Protein AF-A0A4R7B9Y0-F1 (afdb_monomer)

Secondary structure (DSSP, 8-state):
-------PPPHHHHHHHHHHHHHHHHHHHHHHHHHHHHHHHHTTTS-HHHHHHHHHHHHHHTTSGGG---SHHHHHHHHHHHHHHHHHHHHH-TT---TT-TTHHHHHHHHHHHHHHHHHHHHHHTT-

Organism: NCBI:txid1144873

Sequence (12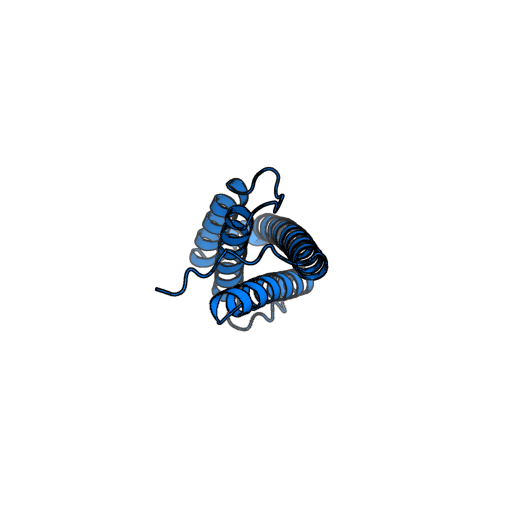8 aa):
MTNKKPTTPTKAARQDESKRWQRTENACRTLMDTLFQWQREQGEILAERTQQYLSMTAIHYRKIRHGKVISAGDFNQCVEVCQCALRALQAQDPSLAFTDDKLGEALRQAWQLADGVLADYRKLKSGG

Foldseek 3Di:
DDDPDPDDDDPVRVVVVVVLQVLLLVLLVLLLVLLVVVCVVCVVVQDPQLVVLNVQLVVLCVVQDVSGRPDPVNLVSSLSNLVSSLSSCCSRPVVLQCVVPPCSVSSNVSNVSSVVSVVVVVVVVVDD

Solvent-accessible surface area (backbone atoms only — not comparable to full-atom values): 7045 Å² total; per-residue (Å²): 135,86,81,78,71,82,79,76,78,50,76,65,56,54,50,55,48,52,53,48,30,55,50,44,28,54,34,52,51,52,32,50,55,50,51,52,51,47,45,69,76,39,50,90,77,53,42,70,68,17,53,53,23,49,52,50,18,54,58,36,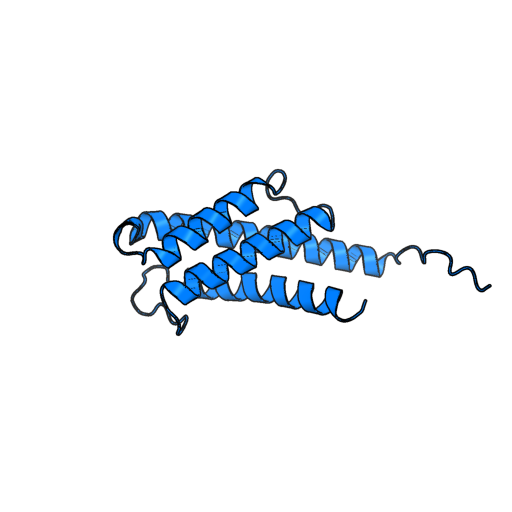48,71,71,28,66,92,57,50,44,88,46,72,69,35,46,52,38,49,45,53,21,30,54,28,44,49,51,15,50,41,58,66,33,78,83,62,63,46,84,89,44,95,53,19,66,57,52,45,51,34,46,53,40,30,51,52,47,48,51,54,51,49,50,56,73,77,62,116

Mean predicted aligned error: 6.02 Å

pLDDT: mean 87.69, std 12.57, range [39.47, 96.81]

Nearest PDB structures (foldseek):
  9ix4-assembly1_B  TM=6.544E-01  e=2.938E+00  Lacticaseibacillus
  9ix4-assembly1_A  TM=5.326E-01  e=3.779E+00  Lacticaseibacillus
  4hwd-assembly3_B  TM=3.725E-01  e=7.644E+00  Arabidopsis thaliana

Radius of gyration: 16.81 Å; Cα contacts (8 Å, |Δi|>4): 122; chains: 1; bounding box: 57×24×42 Å

Structure (mmCIF, N/CA/C/O backbone):
data_AF-A0A4R7B9Y0-F1
#
_entry.id   AF-A0A4R7B9Y0-F1
#
loop_
_atom_site.group_PDB
_atom_site.id
_atom_site.type_symbol
_atom_site.label_atom_id
_atom_site.label_alt_id
_atom_site.label_comp_id
_atom_site.label_asym_id
_atom_site.label_entity_id
_atom_site.label_seq_id
_atom_site.pdbx_PDB_ins_code
_atom_site.Cartn_x
_atom_site.Cartn_y
_atom_site.Cartn_z
_atom_site.occupancy
_atom_site.B_iso_or_equiv
_atom_site.auth_seq_id
_atom_site.auth_comp_id
_atom_site.auth_asym_id
_atom_site.auth_atom_id
_atom_site.pdbx_PDB_model_num
ATOM 1 N N . MET A 1 1 ? 41.703 3.929 -17.927 1.00 39.47 1 MET A N 1
ATOM 2 C CA . MET A 1 1 ? 40.425 4.621 -17.640 1.00 39.47 1 MET A CA 1
ATOM 3 C C . MET A 1 1 ? 39.326 3.979 -18.482 1.00 39.47 1 MET A C 1
ATOM 5 O O . MET A 1 1 ? 39.167 4.332 -19.642 1.00 39.47 1 MET A O 1
ATOM 9 N N . THR A 1 2 ? 38.629 2.960 -17.975 1.00 39.50 2 THR A N 1
ATOM 10 C CA . THR A 1 2 ? 37.548 2.299 -18.728 1.00 39.50 2 THR A CA 1
ATOM 11 C C . THR A 1 2 ? 36.263 3.108 -18.603 1.00 39.50 2 THR A C 1
ATOM 13 O O . THR A 1 2 ? 35.585 3.067 -17.578 1.00 39.50 2 THR A O 1
ATOM 16 N N . ASN A 1 3 ? 35.956 3.861 -19.656 1.00 44.66 3 ASN A N 1
ATOM 17 C CA . ASN A 1 3 ? 34.729 4.628 -19.811 1.00 44.66 3 ASN A CA 1
ATOM 18 C C . ASN A 1 3 ? 33.549 3.648 -19.990 1.00 44.66 3 ASN A C 1
ATOM 20 O O . ASN A 1 3 ? 33.328 3.135 -21.089 1.00 44.66 3 ASN A O 1
ATOM 24 N N . LYS A 1 4 ? 32.822 3.318 -18.912 1.00 45.25 4 LYS A N 1
ATOM 25 C CA . LYS A 1 4 ? 31.572 2.545 -19.009 1.00 45.25 4 LYS A CA 1
ATOM 26 C C . LYS A 1 4 ? 30.513 3.443 -19.652 1.00 45.25 4 LYS A C 1
ATOM 28 O O . LYS A 1 4 ? 29.929 4.290 -18.985 1.00 45.25 4 LYS A O 1
ATOM 33 N N . LYS A 1 5 ? 30.287 3.276 -20.959 1.00 49.38 5 LYS A N 1
ATOM 34 C CA . LYS A 1 5 ? 29.143 3.887 -21.651 1.00 49.38 5 LYS A CA 1
ATOM 35 C C . LYS A 1 5 ? 27.846 3.424 -20.967 1.00 49.38 5 LYS A C 1
ATOM 37 O O . LYS A 1 5 ? 27.752 2.239 -20.646 1.00 49.38 5 LYS A O 1
ATOM 42 N N . PRO A 1 6 ? 26.858 4.309 -20.753 1.00 50.59 6 PRO A N 1
ATOM 43 C CA . PRO A 1 6 ? 25.584 3.914 -20.169 1.00 50.59 6 PRO A CA 1
ATOM 44 C C . PRO A 1 6 ? 24.900 2.917 -21.108 1.00 50.59 6 PRO A C 1
ATOM 46 O O . PRO A 1 6 ? 24.557 3.247 -22.245 1.00 50.59 6 PRO A O 1
ATOM 49 N N . THR A 1 7 ? 24.748 1.675 -20.651 1.00 63.69 7 THR A N 1
ATOM 50 C CA . THR A 1 7 ? 24.046 0.625 -21.386 1.00 63.69 7 THR A CA 1
ATOM 51 C C . THR A 1 7 ? 22.602 1.070 -21.557 1.00 63.69 7 THR A C 1
ATOM 53 O O . THR A 1 7 ? 21.858 1.192 -20.586 1.00 63.69 7 THR A O 1
ATOM 56 N N . THR A 1 8 ? 22.200 1.374 -22.788 1.00 63.16 8 THR A N 1
ATOM 57 C CA . THR A 1 8 ? 20.806 1.714 -23.067 1.00 63.16 8 THR A CA 1
ATOM 58 C C . THR A 1 8 ? 19.939 0.497 -22.719 1.00 63.16 8 THR A C 1
ATOM 60 O O . THR A 1 8 ? 20.263 -0.605 -23.168 1.00 63.16 8 THR A O 1
ATOM 63 N N . PRO A 1 9 ? 18.867 0.648 -21.920 1.00 68.00 9 PRO A N 1
ATOM 64 C CA . PRO A 1 9 ? 18.073 -0.491 -21.474 1.00 68.00 9 PRO A CA 1
ATOM 65 C C . PRO A 1 9 ? 17.456 -1.227 -22.665 1.00 68.00 9 PRO A C 1
ATOM 67 O O . PRO A 1 9 ? 16.947 -0.599 -23.601 1.00 68.00 9 PRO A O 1
ATOM 70 N N . THR A 1 10 ? 17.503 -2.560 -22.621 1.00 81.56 10 THR A N 1
ATOM 71 C CA . THR A 1 10 ? 16.927 -3.428 -23.654 1.00 81.56 10 THR A CA 1
ATOM 72 C C . THR A 1 10 ? 15.406 -3.258 -23.723 1.00 81.56 10 THR A C 1
ATOM 74 O O . THR A 1 10 ? 14.759 -2.821 -22.769 1.00 81.56 10 THR A O 1
ATOM 77 N N . LYS A 1 11 ? 14.798 -3.632 -24.856 1.00 78.94 11 LYS A N 1
ATOM 78 C CA . LYS A 1 11 ? 13.334 -3.593 -25.029 1.00 78.94 11 LYS A CA 1
ATOM 79 C C . LYS A 1 11 ? 12.601 -4.404 -23.947 1.00 78.94 11 LYS A C 1
ATOM 81 O O . LYS A 1 11 ? 11.563 -3.957 -23.473 1.00 78.94 11 LYS A O 1
ATOM 86 N N . ALA A 1 12 ? 13.170 -5.537 -23.529 1.00 80.75 12 ALA A N 1
ATOM 87 C CA . ALA A 1 12 ? 12.649 -6.358 -22.435 1.00 80.75 12 ALA A CA 1
ATOM 88 C C . ALA A 1 12 ? 12.706 -5.620 -21.085 1.00 80.75 12 ALA A C 1
ATOM 90 O O . ALA A 1 12 ? 11.688 -5.525 -20.408 1.00 80.75 12 ALA A O 1
ATOM 91 N N . ALA A 1 13 ? 13.838 -4.987 -20.753 1.00 83.06 13 ALA A N 1
ATOM 92 C CA . ALA A 1 13 ? 13.976 -4.214 -19.515 1.00 83.06 13 ALA A CA 1
ATOM 93 C C . ALA A 1 13 ? 12.961 -3.059 -19.425 1.00 83.06 13 ALA A C 1
ATOM 95 O O . ALA A 1 13 ? 12.358 -2.843 -18.377 1.00 83.06 13 ALA A O 1
ATOM 96 N N . ARG A 1 14 ? 12.706 -2.362 -20.543 1.00 82.31 14 ARG A N 1
ATOM 97 C CA . ARG A 1 14 ? 11.674 -1.308 -20.617 1.00 82.31 14 ARG A CA 1
ATOM 98 C C . ARG A 1 14 ? 10.253 -1.856 -20.445 1.00 82.31 14 ARG A C 1
ATOM 100 O O . ARG A 1 14 ? 9.411 -1.201 -19.837 1.00 82.31 14 ARG A O 1
ATOM 107 N N . GLN A 1 15 ? 9.967 -3.046 -20.977 1.00 86.38 15 GLN A N 1
ATOM 108 C CA . GLN A 1 15 ? 8.665 -3.696 -20.794 1.00 86.38 15 GLN A CA 1
ATOM 109 C C . GLN A 1 15 ? 8.447 -4.136 -19.343 1.00 86.38 15 GLN A C 1
ATOM 111 O O . GLN A 1 15 ? 7.354 -3.946 -18.812 1.00 86.38 15 GLN A O 1
ATOM 116 N N . ASP A 1 16 ? 9.469 -4.686 -18.691 1.00 87.50 16 ASP A N 1
ATOM 117 C CA . ASP A 1 16 ? 9.387 -5.098 -17.287 1.00 87.50 16 ASP A CA 1
ATOM 118 C C . ASP A 1 16 ? 9.252 -3.902 -16.341 1.00 87.50 16 ASP A C 1
ATOM 120 O O . ASP A 1 16 ? 8.503 -3.956 -15.364 1.00 87.50 16 ASP A O 1
ATOM 124 N N . GLU A 1 17 ? 9.929 -2.796 -16.649 1.00 89.06 17 GLU A N 1
ATOM 125 C CA . GLU A 1 17 ? 9.749 -1.520 -15.958 1.00 89.06 17 GLU A CA 1
ATOM 126 C C . GLU A 1 17 ? 8.313 -0.998 -16.108 1.00 89.06 17 GLU A C 1
ATOM 128 O O . GLU A 1 17 ? 7.648 -0.738 -15.107 1.00 89.06 17 GLU A O 1
ATOM 133 N N . SER A 1 18 ? 7.789 -0.941 -17.335 1.00 88.44 18 SER A N 1
ATOM 134 C CA . SER A 1 18 ? 6.419 -0.484 -17.590 1.00 88.44 18 SER A CA 1
ATOM 135 C C . SER A 1 18 ? 5.366 -1.345 -16.879 1.00 88.44 18 SER A C 1
ATOM 137 O O . SER A 1 18 ? 4.443 -0.808 -16.264 1.00 88.44 18 SER A O 1
ATOM 139 N N . LYS A 1 19 ? 5.522 -2.677 -16.880 1.00 90.69 19 LYS A N 1
ATOM 140 C CA . LYS 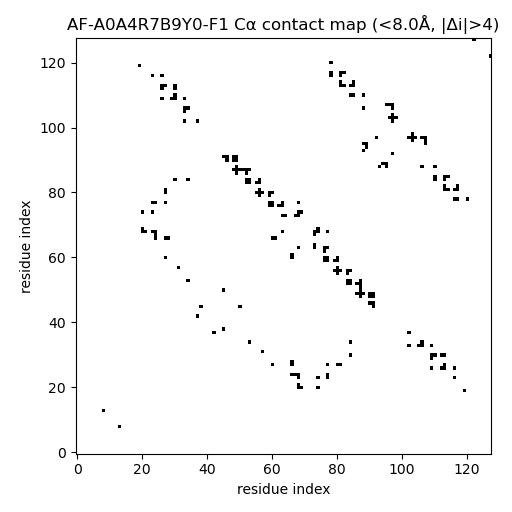A 1 19 ? 4.640 -3.589 -16.127 1.00 90.69 19 LYS A CA 1
ATOM 141 C C . LYS A 1 19 ? 4.681 -3.310 -14.628 1.00 90.69 19 LYS A C 1
ATOM 143 O O . LYS A 1 19 ? 3.643 -3.333 -13.969 1.00 90.69 19 LYS A O 1
ATOM 148 N N . ARG A 1 20 ? 5.873 -3.052 -14.086 1.00 92.81 20 ARG A N 1
ATOM 149 C CA . ARG A 1 20 ? 6.055 -2.720 -12.671 1.00 92.81 20 ARG A CA 1
ATOM 150 C C . ARG A 1 20 ? 5.356 -1.416 -12.327 1.00 92.81 20 ARG A C 1
ATOM 152 O O . ARG A 1 20 ? 4.593 -1.396 -11.372 1.00 92.81 20 ARG A O 1
ATOM 159 N N . TRP A 1 21 ? 5.547 -0.372 -13.129 1.00 91.81 21 TRP A N 1
ATOM 160 C CA . TRP A 1 21 ? 4.870 0.909 -12.934 1.00 91.81 21 TRP A CA 1
ATOM 161 C C . TRP A 1 21 ? 3.352 0.763 -12.951 1.00 91.81 21 TRP A C 1
ATOM 163 O O . TRP A 1 21 ? 2.698 1.235 -12.027 1.00 91.81 21 TRP A O 1
ATOM 173 N N . GLN A 1 22 ? 2.798 0.034 -13.924 1.00 91.69 22 GLN A N 1
ATOM 174 C CA . GLN A 1 22 ? 1.355 -0.202 -13.990 1.00 91.69 22 GLN A CA 1
ATOM 175 C C . GLN A 1 22 ? 0.837 -0.960 -12.760 1.00 91.69 22 GLN A C 1
ATOM 177 O O . GLN A 1 22 ? -0.222 -0.631 -12.224 1.00 91.69 22 GLN A O 1
ATOM 182 N N . ARG A 1 23 ? 1.581 -1.968 -12.285 1.00 92.00 23 ARG A N 1
ATOM 183 C CA . ARG A 1 23 ? 1.236 -2.698 -11.058 1.00 92.00 23 ARG A CA 1
ATOM 184 C C . ARG A 1 23 ? 1.279 -1.787 -9.833 1.00 92.00 23 ARG A C 1
ATOM 186 O O . ARG A 1 23 ? 0.366 -1.845 -9.018 1.00 92.00 23 ARG A O 1
ATOM 193 N N . THR A 1 24 ? 2.305 -0.951 -9.708 1.00 94.56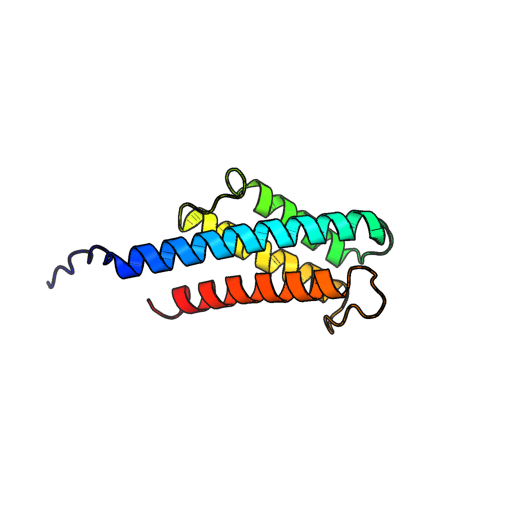 24 THR A N 1
ATOM 194 C CA . THR A 1 24 ? 2.458 -0.004 -8.596 1.00 94.56 24 THR A CA 1
ATOM 195 C C . THR A 1 24 ? 1.370 1.063 -8.597 1.00 94.56 24 THR A C 1
ATOM 197 O O . THR A 1 24 ? 0.811 1.355 -7.545 1.00 94.56 24 THR A O 1
ATOM 200 N N . GLU A 1 25 ? 1.005 1.584 -9.766 1.00 94.00 25 GLU A N 1
ATOM 201 C CA . GLU A 1 25 ? -0.135 2.486 -9.932 1.00 94.00 25 GLU A CA 1
ATOM 202 C C . GLU A 1 25 ? -1.431 1.838 -9.429 1.00 94.00 25 GLU A C 1
ATOM 204 O O . GLU A 1 25 ? -2.111 2.393 -8.564 1.00 94.00 25 GLU A O 1
ATOM 209 N N . ASN A 1 26 ? -1.747 0.635 -9.921 1.00 92.38 26 ASN A N 1
ATOM 210 C CA . ASN A 1 26 ? -2.957 -0.081 -9.522 1.00 92.38 26 ASN A CA 1
ATOM 211 C C . ASN A 1 26 ? -2.964 -0.386 -8.016 1.00 92.38 26 ASN A C 1
ATOM 213 O O . ASN A 1 26 ? -4.001 -0.244 -7.368 1.00 92.38 26 ASN A O 1
ATOM 217 N N . ALA A 1 27 ? -1.811 -0.765 -7.457 1.00 93.50 27 ALA A N 1
ATOM 218 C CA . ALA A 1 27 ? -1.647 -1.018 -6.031 1.00 93.50 27 ALA A CA 1
ATOM 219 C C . ALA A 1 27 ? -1.915 0.243 -5.202 1.00 93.50 27 ALA A C 1
ATOM 221 O O . ALA A 1 27 ? -2.752 0.204 -4.307 1.00 93.50 27 ALA A O 1
ATOM 222 N N . CYS A 1 28 ? -1.275 1.372 -5.525 1.00 94.38 28 CYS A N 1
ATOM 223 C CA . CYS A 1 28 ? -1.486 2.626 -4.801 1.00 94.38 28 CYS A CA 1
ATOM 224 C C . CYS A 1 28 ? -2.928 3.117 -4.907 1.00 94.38 28 CYS A C 1
ATOM 226 O O . CYS A 1 28 ? -3.474 3.584 -3.913 1.00 94.38 28 CYS A O 1
ATOM 228 N N . ARG A 1 29 ? -3.561 2.990 -6.078 1.00 93.19 29 ARG A N 1
ATOM 229 C CA . ARG A 1 29 ? -4.960 3.386 -6.250 1.00 93.19 29 ARG A CA 1
ATOM 230 C C . ARG A 1 29 ? -5.893 2.545 -5.380 1.00 93.19 29 ARG A C 1
ATOM 232 O O . ARG A 1 29 ? -6.637 3.104 -4.585 1.00 93.19 29 ARG A O 1
ATOM 239 N N . THR A 1 30 ? -5.788 1.221 -5.491 1.00 92.94 30 THR A N 1
ATOM 240 C CA . THR A 1 30 ? -6.604 0.274 -4.710 1.00 92.94 30 THR A CA 1
ATOM 241 C C . THR A 1 30 ? -6.420 0.516 -3.219 1.00 92.94 30 THR A C 1
ATOM 243 O O . THR A 1 30 ? -7.387 0.624 -2.475 1.00 92.94 30 THR A O 1
ATOM 246 N N . LEU A 1 31 ? -5.169 0.680 -2.793 1.00 94.44 31 LEU A N 1
ATOM 247 C CA . LEU A 1 31 ? -4.826 0.935 -1.408 1.00 94.44 31 LEU A CA 1
ATOM 248 C C . LEU A 1 31 ? -5.446 2.237 -0.891 1.00 94.44 31 LEU A C 1
ATOM 250 O O . LEU A 1 31 ? -6.030 2.240 0.187 1.00 94.44 31 LEU A O 1
ATOM 254 N N . MET A 1 32 ? -5.374 3.330 -1.650 1.00 94.69 32 MET A N 1
ATOM 255 C CA . MET A 1 32 ? -5.999 4.589 -1.239 1.00 94.69 32 MET A CA 1
ATOM 256 C C . MET A 1 32 ? -7.520 4.491 -1.167 1.00 94.69 32 MET A C 1
ATOM 258 O O . MET A 1 32 ? -8.105 5.016 -0.221 1.00 94.69 32 MET A O 1
ATOM 262 N N . ASP A 1 33 ? -8.151 3.808 -2.122 1.00 94.69 33 ASP A N 1
ATOM 263 C CA . ASP A 1 33 ? -9.601 3.609 -2.124 1.00 94.69 33 ASP A CA 1
ATOM 264 C C . ASP A 1 33 ? -10.037 2.812 -0.880 1.00 94.69 33 ASP A C 1
ATOM 266 O O . ASP A 1 33 ? -10.925 3.253 -0.146 1.00 94.69 33 ASP A O 1
ATOM 270 N N . THR A 1 34 ? -9.348 1.706 -0.567 1.00 95.06 34 THR A N 1
ATOM 271 C CA . THR A 1 34 ? -9.614 0.894 0.632 1.00 95.06 34 THR A CA 1
ATOM 272 C C . THR A 1 34 ? -9.373 1.675 1.923 1.00 95.06 34 THR A C 1
ATOM 274 O O . THR A 1 34 ? -10.219 1.658 2.812 1.00 95.06 34 THR A O 1
ATOM 277 N N . LEU A 1 35 ? -8.250 2.388 2.043 1.00 94.12 35 LEU A N 1
ATOM 278 C CA . LEU A 1 35 ? -7.924 3.135 3.261 1.00 94.12 35 LEU A CA 1
ATOM 279 C C . LEU A 1 35 ? -8.863 4.322 3.493 1.00 94.12 35 LEU A C 1
ATOM 281 O O . LEU A 1 35 ? -9.209 4.607 4.638 1.00 94.12 35 LEU A O 1
ATOM 285 N N . PHE A 1 36 ? -9.303 5.010 2.436 1.00 93.50 36 PHE A N 1
ATOM 286 C CA . PHE A 1 36 ? -10.300 6.070 2.574 1.00 93.50 36 PHE A CA 1
ATOM 287 C C . PHE A 1 36 ? -11.672 5.527 2.937 1.00 93.50 36 PHE A C 1
ATOM 289 O O . PHE A 1 36 ? -12.372 6.155 3.731 1.00 93.50 36 PHE A O 1
ATOM 296 N N . GLN A 1 37 ? -12.063 4.378 2.387 1.00 94.00 37 GLN A N 1
ATOM 297 C CA . GLN A 1 37 ? -13.291 3.717 2.807 1.00 94.00 37 GLN A CA 1
ATOM 298 C C . GLN A 1 37 ? -13.207 3.325 4.286 1.00 94.00 37 GLN A C 1
ATOM 300 O O . GLN A 1 37 ? -14.096 3.664 5.062 1.00 94.00 37 GLN A O 1
ATOM 305 N N . TRP A 1 38 ? -12.092 2.725 4.696 1.00 92.88 38 TRP A N 1
ATOM 306 C CA . TRP A 1 38 ? -11.849 2.345 6.080 1.00 92.88 38 TRP A CA 1
ATOM 307 C C . TRP A 1 38 ? -11.885 3.534 7.039 1.00 92.88 38 TRP A C 1
ATOM 309 O O . TRP A 1 38 ? -12.576 3.491 8.053 1.00 92.88 38 TRP A O 1
ATOM 319 N N . GLN A 1 39 ? -11.237 4.646 6.683 1.00 92.00 39 GLN A N 1
ATOM 320 C CA . GLN A 1 39 ? -11.281 5.872 7.478 1.00 92.00 39 GLN A CA 1
ATOM 321 C C . GLN A 1 39 ? -12.694 6.464 7.581 1.00 92.00 39 GLN A C 1
ATOM 323 O O . GLN A 1 39 ? -13.025 7.066 8.597 1.00 92.00 39 GLN A O 1
ATOM 328 N N . ARG A 1 40 ? -13.539 6.313 6.555 1.00 90.50 40 ARG A N 1
ATOM 329 C CA . ARG A 1 40 ? -14.938 6.767 6.605 1.00 90.50 40 ARG A CA 1
ATOM 330 C C . ARG A 1 40 ? -15.807 5.876 7.486 1.00 90.50 40 ARG A C 1
ATOM 332 O O . ARG A 1 40 ? -16.685 6.395 8.163 1.00 90.50 40 ARG A O 1
ATOM 339 N N . GLU A 1 41 ? -15.580 4.566 7.463 1.00 89.19 41 GLU A N 1
ATOM 340 C CA . GLU A 1 41 ? -16.372 3.600 8.233 1.00 89.19 41 GLU A CA 1
ATOM 341 C C . GLU A 1 41 ? -15.967 3.550 9.712 1.00 89.19 41 GLU A C 1
ATOM 343 O O . GLU A 1 41 ? -16.828 3.404 10.573 1.00 89.19 41 GLU A O 1
ATOM 348 N N . GLN A 1 42 ? -14.673 3.703 10.005 1.00 83.31 42 GLN A N 1
ATOM 349 C CA . GLN A 1 42 ? -14.095 3.495 11.338 1.00 83.31 42 GLN A CA 1
ATOM 350 C C . GLN A 1 42 ? -13.514 4.770 11.961 1.00 83.31 42 GLN A C 1
ATOM 352 O O . GLN A 1 42 ? -12.878 4.688 13.004 1.00 83.31 42 GLN A O 1
ATOM 357 N N . GLY A 1 43 ? -13.669 5.941 11.332 1.00 70.44 43 GLY A N 1
ATOM 358 C CA . GLY A 1 43 ? -12.851 7.139 11.579 1.00 70.44 43 GLY A CA 1
ATOM 359 C C . GLY A 1 43 ? -12.546 7.470 13.044 1.00 70.44 43 GLY A C 1
ATOM 360 O O . GLY A 1 43 ? -11.380 7.671 13.378 1.00 70.44 43 GLY A O 1
ATOM 361 N N . GLU A 1 44 ? -13.551 7.470 13.921 1.00 73.81 44 GLU A N 1
ATOM 362 C CA . GLU A 1 44 ? -13.390 7.774 15.356 1.00 73.81 44 GLU A CA 1
ATOM 363 C C . GLU A 1 44 ? -12.827 6.607 16.192 1.00 73.81 44 GLU A C 1
ATOM 365 O O . GLU A 1 44 ? -12.337 6.819 17.297 1.00 73.81 44 GLU A O 1
ATOM 370 N N . ILE A 1 45 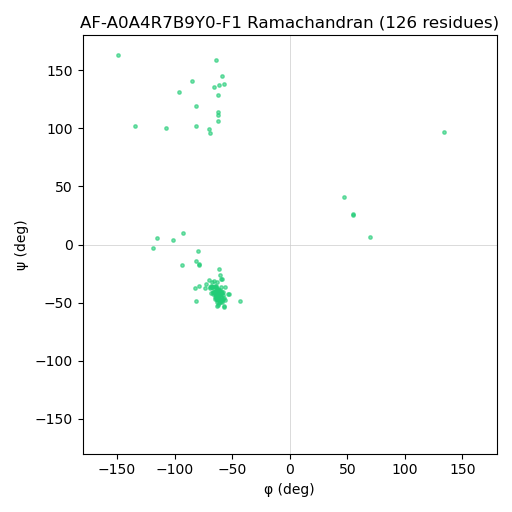? -12.871 5.383 15.663 1.00 83.44 45 ILE A N 1
ATOM 371 C CA . ILE A 1 45 ? -12.447 4.129 16.312 1.00 83.44 45 ILE A CA 1
ATOM 372 C C . ILE A 1 45 ? -10.982 3.791 15.970 1.00 83.44 45 ILE A C 1
ATOM 374 O O . ILE A 1 45 ? -10.330 2.999 16.655 1.00 83.44 45 ILE A O 1
ATOM 378 N N . LEU A 1 46 ? -10.430 4.395 14.913 1.00 87.75 46 LEU A N 1
ATOM 379 C CA . LEU A 1 46 ? -9.029 4.210 14.543 1.00 87.75 46 LEU A CA 1
ATOM 380 C C . LEU A 1 46 ? -8.093 4.797 15.603 1.00 87.75 46 LEU A C 1
ATOM 382 O O . LEU A 1 46 ? -8.266 5.932 16.045 1.00 87.75 46 LEU A O 1
ATOM 386 N N . ALA A 1 47 ? -7.045 4.051 15.951 1.00 90.38 47 ALA A N 1
ATOM 387 C CA . ALA A 1 47 ? -6.010 4.531 16.853 1.00 90.38 47 ALA A CA 1
ATOM 388 C C . ALA A 1 47 ? -5.354 5.808 16.296 1.00 90.38 47 ALA A C 1
ATOM 390 O O . ALA A 1 47 ? -5.138 5.935 15.088 1.00 90.38 47 ALA A O 1
ATOM 391 N N . GLU A 1 48 ? -4.961 6.735 17.172 1.00 92.81 48 GLU A N 1
ATOM 392 C CA . GLU A 1 48 ? -4.354 8.016 16.773 1.00 92.81 48 GLU A CA 1
ATOM 393 C C . GLU A 1 48 ? -3.163 7.813 15.819 1.00 92.81 48 GLU A C 1
ATOM 395 O O . GLU A 1 48 ? -3.039 8.463 14.780 1.00 92.81 48 GLU A O 1
ATOM 400 N N . ARG A 1 49 ? -2.311 6.827 16.120 1.00 93.94 49 ARG A N 1
ATOM 401 C CA . ARG A 1 49 ? -1.151 6.485 15.291 1.00 93.94 49 ARG A CA 1
ATOM 402 C C . ARG A 1 49 ? -1.548 5.980 13.898 1.00 93.94 49 ARG A C 1
ATOM 404 O O . ARG A 1 49 ? -0.880 6.309 12.919 1.00 93.94 49 ARG A O 1
ATOM 411 N N . THR A 1 50 ? -2.645 5.231 13.792 1.00 94.31 50 THR A N 1
ATOM 412 C CA . THR A 1 50 ? -3.236 4.826 12.509 1.00 94.31 50 THR A CA 1
ATOM 413 C C . THR A 1 50 ? -3.647 6.059 11.712 1.00 94.31 50 THR A C 1
ATOM 415 O O . THR A 1 50 ? -3.239 6.210 10.562 1.00 94.31 50 THR A O 1
ATOM 418 N N . GLN A 1 51 ? -4.375 6.992 12.329 1.00 93.62 51 GLN A N 1
ATOM 419 C CA . GLN A 1 51 ? -4.833 8.224 11.675 1.00 93.62 51 GLN A CA 1
ATOM 420 C C . GLN A 1 51 ? -3.670 9.107 11.188 1.00 93.62 51 GLN A C 1
ATOM 422 O O . GLN A 1 51 ? -3.724 9.661 10.082 1.00 93.62 51 GLN A O 1
ATOM 427 N N . GLN A 1 52 ? -2.590 9.208 11.971 1.00 94.94 52 GLN A N 1
ATOM 428 C CA . GLN A 1 52 ? -1.371 9.923 11.579 1.00 94.94 52 GLN A CA 1
ATOM 429 C C . GLN A 1 52 ? -0.755 9.313 10.311 1.00 94.94 52 GLN A C 1
ATOM 431 O O . GLN A 1 52 ? -0.477 10.028 9.344 1.00 94.94 52 GLN A O 1
ATOM 436 N N . TYR A 1 53 ? -0.602 7.986 10.265 1.00 96.44 53 TYR A N 1
ATOM 437 C CA . TYR A 1 53 ? -0.066 7.308 9.086 1.00 96.44 53 TYR A CA 1
ATOM 438 C C . TYR A 1 53 ? -1.007 7.372 7.877 1.00 96.44 53 TYR A C 1
ATOM 440 O O . TYR A 1 53 ? -0.526 7.547 6.756 1.00 96.44 53 TYR A O 1
ATOM 448 N N . LEU A 1 54 ? -2.329 7.315 8.065 1.00 94.88 54 LEU A N 1
ATOM 449 C CA . LEU A 1 54 ? -3.301 7.541 6.985 1.00 94.88 54 LEU A CA 1
ATOM 450 C C . LEU A 1 54 ? -3.166 8.949 6.392 1.00 94.88 5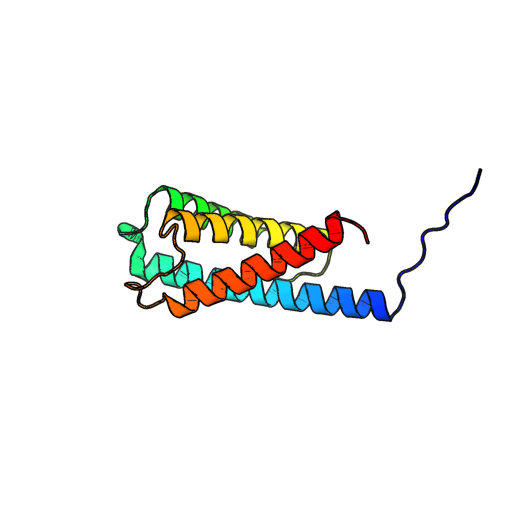4 LEU A C 1
ATOM 452 O O . LEU A 1 54 ? -3.129 9.115 5.171 1.00 94.88 54 LEU A O 1
ATOM 456 N N . SER A 1 55 ? -2.989 9.959 7.246 1.00 94.50 55 SER A N 1
ATOM 457 C CA . SER A 1 55 ? -2.759 11.343 6.818 1.00 94.50 55 SER A CA 1
ATOM 458 C C . SER A 1 55 ? -1.462 11.480 6.015 1.00 94.50 55 SER A C 1
ATOM 460 O O . SER A 1 55 ? -1.458 12.083 4.940 1.00 94.50 55 SER A O 1
ATOM 462 N N . MET A 1 56 ? -0.367 10.866 6.477 1.00 96.00 56 MET A N 1
ATOM 463 C CA . MET A 1 56 ? 0.896 10.829 5.727 1.00 96.00 56 MET A CA 1
ATOM 464 C C . MET A 1 56 ? 0.741 10.117 4.380 1.00 96.00 56 MET A C 1
ATOM 466 O O . MET A 1 56 ? 1.215 10.621 3.361 1.00 96.00 56 MET A O 1
ATOM 470 N N . THR A 1 57 ? 0.032 8.988 4.358 1.00 95.25 57 THR A N 1
ATOM 471 C CA . THR A 1 57 ? -0.259 8.228 3.134 1.00 95.25 57 THR A CA 1
ATOM 472 C C . THR A 1 57 ? -0.960 9.123 2.108 1.00 95.25 57 THR A C 1
ATOM 474 O O . THR A 1 57 ? -0.512 9.222 0.965 1.00 95.25 57 THR A O 1
ATOM 477 N N . ALA A 1 58 ? -1.985 9.872 2.529 1.00 93.50 58 ALA A N 1
ATOM 478 C CA . ALA A 1 58 ? -2.688 10.820 1.669 1.00 93.50 58 ALA A CA 1
ATOM 479 C C . ALA A 1 58 ? -1.785 11.968 1.172 1.00 93.50 58 ALA A C 1
ATOM 481 O O . ALA A 1 58 ? -1.881 12.364 0.008 1.00 93.50 58 ALA A O 1
ATOM 482 N N . ILE A 1 59 ? -0.886 12.491 2.014 1.00 94.00 59 ILE A N 1
ATOM 483 C CA . ILE A 1 59 ? 0.080 13.536 1.628 1.00 94.00 59 ILE A CA 1
ATOM 484 C C . ILE A 1 59 ? 1.032 13.030 0.541 1.00 94.00 59 ILE A C 1
ATOM 486 O O . ILE A 1 59 ? 1.270 13.741 -0.436 1.00 94.00 59 ILE A O 1
ATOM 490 N N . HIS A 1 60 ? 1.574 11.820 0.688 1.00 93.19 60 HIS A N 1
ATOM 491 C CA . HIS A 1 60 ? 2.444 11.227 -0.329 1.00 93.19 60 HIS A CA 1
ATOM 492 C C . HIS A 1 60 ? 1.681 10.928 -1.618 1.00 93.19 60 HIS A C 1
ATOM 494 O O . HIS A 1 60 ? 2.172 11.245 -2.700 1.00 93.19 60 HIS A O 1
ATOM 500 N N . TYR A 1 61 ? 0.453 10.419 -1.514 1.00 92.62 61 TYR A N 1
ATOM 501 C CA . TYR A 1 61 ? -0.351 10.093 -2.686 1.00 92.62 61 TYR A CA 1
ATOM 502 C C . TYR A 1 61 ? -0.672 11.327 -3.539 1.00 92.62 61 TYR A C 1
ATOM 504 O O . TYR A 1 61 ? -0.572 11.277 -4.761 1.00 92.62 61 TYR A O 1
ATOM 512 N N . ARG A 1 62 ? -0.946 12.479 -2.909 1.00 91.81 62 ARG A N 1
ATOM 513 C CA . ARG A 1 62 ? -1.173 13.757 -3.613 1.00 91.81 62 ARG A CA 1
ATOM 514 C C . ARG A 1 62 ? 0.029 14.241 -4.431 1.00 91.81 62 ARG A C 1
ATOM 516 O O . ARG A 1 62 ? -0.153 15.058 -5.329 1.00 91.81 62 ARG A O 1
ATOM 523 N N . LYS A 1 63 ? 1.245 13.769 -4.136 1.00 90.31 63 LYS A N 1
ATOM 524 C CA . LYS A 1 63 ? 2.458 14.115 -4.899 1.00 90.31 63 LYS A CA 1
ATOM 525 C C . LYS A 1 63 ? 2.565 13.330 -6.210 1.00 90.31 63 LYS A C 1
ATOM 527 O O . LYS A 1 63 ? 3.324 13.736 -7.086 1.00 90.31 63 LYS A O 1
ATOM 532 N N . ILE A 1 64 ? 1.820 12.232 -6.355 1.00 88.56 64 ILE A N 1
ATOM 533 C CA . ILE A 1 64 ? 1.812 11.402 -7.561 1.00 88.56 64 ILE A CA 1
ATOM 534 C C . ILE A 1 64 ? 0.893 12.060 -8.595 1.00 88.56 64 ILE A C 1
ATOM 536 O O . ILE A 1 64 ? -0.306 12.236 -8.366 1.00 88.56 64 ILE A O 1
ATOM 540 N N . ARG A 1 65 ? 1.441 12.425 -9.758 1.00 78.12 65 ARG A N 1
ATOM 541 C CA . ARG A 1 65 ? 0.708 13.149 -10.810 1.00 78.12 65 ARG A CA 1
ATOM 542 C C . ARG A 1 65 ? -0.455 12.307 -11.332 1.00 78.12 65 ARG A C 1
ATOM 544 O O . ARG A 1 65 ? -0.245 11.342 -12.057 1.00 78.12 65 ARG A O 1
ATOM 551 N N . HIS A 1 66 ? -1.685 12.672 -10.970 1.00 79.12 66 HIS A N 1
ATOM 552 C CA . HIS A 1 66 ? -2.905 11.942 -11.349 1.00 79.12 66 HIS A CA 1
ATOM 553 C C . HIS A 1 66 ? -2.888 10.448 -10.967 1.00 79.12 66 HIS A C 1
ATOM 555 O O . HIS A 1 66 ? -3.542 9.637 -11.619 1.00 79.12 66 HIS A O 1
ATOM 561 N N . GLY A 1 67 ? -2.109 10.070 -9.945 1.00 76.69 67 GLY A N 1
ATOM 562 C CA . GLY A 1 67 ? -1.907 8.668 -9.567 1.00 76.69 67 GLY A CA 1
ATOM 563 C C . GLY A 1 67 ? -1.090 7.843 -10.570 1.00 76.69 67 GLY A C 1
ATOM 564 O O . GLY A 1 67 ? -0.975 6.638 -10.386 1.00 76.69 67 GLY A O 1
ATOM 565 N N . LYS A 1 68 ? -0.519 8.458 -11.616 1.00 86.88 68 LYS A N 1
ATOM 566 C CA . LYS A 1 68 ? 0.263 7.773 -12.651 1.00 86.88 68 LYS A CA 1
ATOM 567 C C . LYS A 1 68 ? 1.722 7.600 -12.250 1.00 86.88 68 LYS A C 1
ATOM 569 O O . LYS A 1 68 ? 2.345 8.526 -11.733 1.00 86.88 68 LYS A O 1
ATOM 574 N N . VAL A 1 69 ? 2.286 6.438 -12.577 1.00 89.50 69 VAL A N 1
ATOM 575 C CA . VAL A 1 69 ? 3.714 6.141 -12.391 1.00 89.50 69 VAL A CA 1
ATOM 576 C C . VAL A 1 69 ? 4.400 6.138 -13.752 1.00 89.50 69 VAL A C 1
ATOM 578 O O . VAL A 1 69 ? 4.295 5.175 -14.505 1.00 89.50 69 VAL A O 1
ATOM 581 N N . ILE A 1 70 ? 5.082 7.233 -14.087 1.00 87.19 70 ILE A N 1
ATOM 582 C CA . ILE A 1 70 ? 5.742 7.409 -15.397 1.00 87.19 70 ILE A CA 1
ATOM 583 C C . ILE A 1 70 ? 7.258 7.584 -15.283 1.00 87.19 70 ILE A C 1
ATOM 585 O O . ILE A 1 70 ? 7.953 7.734 -16.287 1.00 87.19 70 ILE A O 1
ATOM 589 N N . SER A 1 71 ? 7.773 7.612 -14.056 1.00 88.56 71 SER A N 1
ATOM 590 C CA . SER A 1 71 ? 9.183 7.804 -13.766 1.00 88.56 71 SER A CA 1
ATOM 591 C C . SER A 1 71 ? 9.585 7.073 -12.489 1.00 88.56 71 SER A C 1
ATOM 593 O O . SER A 1 71 ? 8.757 6.757 -11.632 1.00 88.56 71 SER A O 1
ATOM 595 N N . ALA A 1 72 ? 10.892 6.877 -12.312 1.00 88.44 72 ALA A N 1
ATOM 596 C CA . ALA A 1 72 ? 11.442 6.380 -11.054 1.00 88.44 72 ALA A CA 1
ATOM 597 C C . ALA A 1 72 ? 11.114 7.301 -9.859 1.00 88.44 72 ALA A C 1
ATOM 599 O O . ALA A 1 72 ? 10.975 6.824 -8.734 1.00 88.44 72 ALA A O 1
ATOM 600 N N . GLY A 1 73 ? 10.960 8.611 -10.093 1.00 89.81 73 GLY A N 1
ATOM 601 C CA . GLY A 1 73 ? 10.550 9.568 -9.063 1.00 89.81 73 GLY A CA 1
ATOM 602 C C . GLY A 1 73 ? 9.127 9.308 -8.564 1.00 89.81 73 GLY A C 1
ATOM 603 O O . GLY A 1 73 ? 8.911 9.255 -7.354 1.00 89.81 73 GLY A O 1
ATOM 604 N N . ASP A 1 74 ? 8.187 9.067 -9.481 1.00 91.25 74 ASP A N 1
ATOM 605 C CA . ASP A 1 74 ? 6.802 8.713 -9.138 1.00 91.25 74 ASP A CA 1
ATOM 606 C C . ASP A 1 74 ? 6.743 7.355 -8.431 1.00 91.25 74 ASP A C 1
ATOM 608 O O . ASP A 1 74 ? 6.064 7.210 -7.417 1.00 91.25 74 ASP A O 1
ATOM 612 N N . PHE A 1 75 ? 7.526 6.379 -8.903 1.00 92.06 75 PHE A N 1
ATOM 613 C CA . PHE A 1 75 ? 7.627 5.069 -8.261 1.00 92.06 75 PHE A CA 1
ATOM 614 C C . PHE A 1 75 ? 8.123 5.180 -6.811 1.00 92.06 75 PHE A C 1
ATOM 616 O O . PHE A 1 75 ? 7.556 4.556 -5.917 1.00 92.06 75 PHE A O 1
ATOM 623 N N . ASN A 1 76 ? 9.124 6.023 -6.543 1.00 92.38 76 ASN A N 1
ATOM 624 C CA . ASN A 1 76 ? 9.584 6.267 -5.176 1.00 92.38 76 ASN A CA 1
ATOM 625 C C . ASN A 1 76 ? 8.500 6.932 -4.309 1.00 92.38 76 ASN A C 1
ATOM 627 O O . ASN A 1 76 ? 8.375 6.588 -3.138 1.00 92.38 76 ASN A O 1
ATOM 631 N N . GLN A 1 77 ? 7.673 7.831 -4.858 1.00 93.50 77 GLN A N 1
ATOM 632 C CA . GLN A 1 77 ? 6.526 8.367 -4.108 1.00 93.50 77 GLN A CA 1
ATOM 633 C C . GLN A 1 77 ? 5.496 7.276 -3.790 1.00 93.50 77 GLN A C 1
ATOM 635 O O . GLN A 1 77 ? 5.004 7.217 -2.666 1.00 93.50 77 GLN A O 1
ATOM 640 N N . CYS A 1 78 ? 5.215 6.370 -4.729 1.00 94.81 78 CYS A N 1
ATOM 641 C CA . CYS A 1 78 ? 4.367 5.202 -4.479 1.00 94.81 78 CYS A CA 1
ATOM 642 C C . CYS A 1 78 ? 4.921 4.291 -3.377 1.00 94.81 78 CYS A C 1
ATOM 644 O O . CYS A 1 78 ? 4.154 3.750 -2.582 1.00 94.81 78 CYS A O 1
ATOM 646 N N . VAL A 1 79 ? 6.244 4.137 -3.297 1.00 95.50 79 VAL A N 1
ATOM 647 C CA . VAL A 1 79 ? 6.898 3.397 -2.210 1.00 95.50 79 VAL A CA 1
ATOM 648 C C . VAL A 1 79 ? 6.621 4.056 -0.858 1.00 95.50 79 VAL A C 1
ATOM 650 O O . VAL A 1 79 ? 6.253 3.351 0.079 1.00 95.50 79 VAL A O 1
ATOM 653 N N . GLU A 1 80 ? 6.715 5.383 -0.753 1.00 96.25 80 GLU A N 1
ATOM 654 C CA . GLU A 1 80 ? 6.381 6.106 0.486 1.00 96.25 80 GLU A CA 1
ATOM 655 C C . GLU A 1 80 ? 4.901 5.955 0.873 1.00 96.25 80 GLU A C 1
ATOM 657 O O . GLU A 1 80 ? 4.590 5.734 2.046 1.00 96.25 80 GLU A O 1
ATOM 662 N N . VAL A 1 81 ? 3.991 5.994 -0.112 1.00 96.00 81 VAL A N 1
ATOM 663 C CA . VAL A 1 81 ? 2.562 5.690 0.089 1.00 96.00 81 VAL A CA 1
ATOM 664 C C . VAL A 1 81 ? 2.402 4.291 0.683 1.00 96.00 81 VAL A C 1
ATOM 666 O O . VAL A 1 81 ? 1.783 4.137 1.733 1.00 96.00 81 VAL A O 1
ATOM 669 N N . CYS A 1 82 ? 3.005 3.276 0.059 1.00 96.62 82 CYS A N 1
ATOM 670 C CA . CYS A 1 82 ? 2.905 1.890 0.515 1.00 96.62 82 CYS A CA 1
ATOM 671 C C . CYS A 1 82 ? 3.493 1.704 1.922 1.00 96.62 82 CYS A C 1
ATOM 673 O O . CYS A 1 82 ? 2.895 1.025 2.750 1.00 96.62 82 CYS A O 1
ATOM 675 N N . GLN A 1 83 ? 4.628 2.336 2.240 1.00 96.75 83 GLN A N 1
ATOM 676 C CA . GLN A 1 83 ? 5.212 2.255 3.583 1.00 96.75 83 GLN A CA 1
ATOM 677 C C . GLN A 1 83 ? 4.316 2.880 4.654 1.00 96.75 83 GLN A C 1
ATOM 679 O O . GLN A 1 83 ? 4.139 2.290 5.719 1.00 96.75 83 GLN A O 1
ATOM 684 N N . CYS A 1 84 ? 3.770 4.073 4.405 1.00 96.81 84 CYS A N 1
ATOM 685 C CA . CYS A 1 84 ? 2.881 4.731 5.363 1.00 96.81 84 CYS A CA 1
ATOM 686 C C . CYS A 1 84 ? 1.595 3.924 5.563 1.00 96.81 84 CYS A C 1
ATOM 688 O O . CYS A 1 84 ? 1.167 3.729 6.698 1.00 96.81 84 CYS A O 1
ATOM 690 N N . ALA A 1 85 ? 1.048 3.371 4.485 1.00 96.00 85 ALA A N 1
ATOM 691 C CA . ALA A 1 85 ? -0.127 2.520 4.531 1.00 96.00 85 ALA A CA 1
ATOM 692 C C . ALA A 1 85 ? 0.089 1.257 5.369 1.00 96.00 85 ALA A C 1
ATOM 694 O O . ALA A 1 85 ? -0.712 0.960 6.250 1.00 96.00 85 ALA A O 1
ATOM 695 N N . LEU A 1 86 ? 1.206 0.552 5.162 1.00 95.81 86 LEU A N 1
ATOM 696 C CA . LEU A 1 86 ? 1.555 -0.613 5.976 1.00 95.81 86 LEU A CA 1
ATOM 697 C C . LEU A 1 86 ? 1.685 -0.257 7.457 1.00 95.81 86 LEU A C 1
ATOM 699 O O . LEU A 1 86 ? 1.188 -0.993 8.305 1.00 95.81 86 LEU A O 1
ATOM 703 N N . ARG A 1 87 ? 2.305 0.885 7.773 1.00 96.25 87 ARG A N 1
ATOM 704 C CA . ARG A 1 87 ? 2.407 1.362 9.157 1.00 96.25 87 ARG A CA 1
ATOM 705 C C . ARG A 1 87 ? 1.042 1.703 9.753 1.00 96.25 87 ARG A C 1
ATOM 707 O O . ARG A 1 87 ? 0.845 1.442 10.933 1.00 96.25 87 ARG A O 1
ATOM 714 N N . ALA A 1 88 ? 0.109 2.247 8.968 1.00 95.50 88 ALA A N 1
ATOM 715 C CA . ALA A 1 88 ? -1.263 2.486 9.417 1.00 95.50 88 ALA A CA 1
ATOM 716 C C . ALA A 1 88 ? -1.970 1.167 9.756 1.00 95.50 88 ALA A C 1
ATOM 718 O O . ALA A 1 88 ? -2.502 1.015 10.850 1.00 95.50 88 ALA A O 1
ATOM 719 N N . LEU A 1 89 ? -1.900 0.193 8.847 1.00 94.50 89 LEU A N 1
ATOM 720 C CA . LEU A 1 89 ? -2.490 -1.134 9.025 1.00 94.50 89 LEU A CA 1
ATOM 721 C C . LEU A 1 89 ? -1.926 -1.846 10.267 1.00 94.50 89 LEU A C 1
ATOM 723 O O . LEU A 1 89 ? -2.693 -2.307 11.105 1.00 94.50 89 LEU A O 1
ATOM 727 N N . GLN A 1 90 ? -0.601 -1.849 10.435 1.00 95.25 90 GLN A N 1
ATOM 728 C CA . GLN A 1 90 ? 0.078 -2.441 11.597 1.00 95.25 90 GLN A CA 1
ATOM 729 C C . GLN A 1 90 ? -0.188 -1.696 12.910 1.00 95.25 90 GLN A C 1
ATOM 731 O O . GLN A 1 90 ? -0.168 -2.308 13.974 1.00 95.25 90 GLN A O 1
ATOM 736 N N . ALA A 1 91 ? -0.382 -0.375 12.857 1.00 94.69 91 ALA A N 1
ATOM 737 C CA . ALA A 1 91 ? -0.697 0.417 14.043 1.00 94.69 91 ALA A CA 1
ATOM 738 C C . ALA A 1 91 ? -2.105 0.122 14.571 1.00 94.69 91 ALA A C 1
ATOM 740 O O . ALA A 1 91 ? -2.312 0.212 15.779 1.00 94.69 91 ALA A O 1
ATOM 741 N N . GLN A 1 92 ? -3.042 -0.235 13.687 1.00 93.44 92 GLN A N 1
ATOM 742 C CA . GLN A 1 92 ? -4.387 -0.629 14.092 1.00 93.44 92 GLN A CA 1
ATOM 743 C C . GLN A 1 92 ? -4.449 -2.088 14.540 1.00 93.44 92 GLN A C 1
ATOM 745 O O . GLN A 1 92 ? -5.004 -2.377 15.594 1.00 93.44 92 GLN A O 1
ATOM 750 N N . ASP A 1 93 ? -3.893 -2.995 13.739 1.00 92.88 93 ASP A N 1
ATOM 751 C CA . ASP A 1 93 ? -3.839 -4.421 14.039 1.00 92.88 93 ASP A CA 1
ATOM 752 C C . ASP A 1 93 ? -2.429 -4.954 13.744 1.00 92.88 93 ASP A C 1
ATOM 754 O O . ASP A 1 93 ? -2.085 -5.217 12.585 1.00 92.88 93 ASP A O 1
ATOM 758 N N . PRO A 1 94 ? -1.599 -5.155 14.783 1.00 92.38 94 PRO A N 1
ATOM 759 C CA . PRO A 1 94 ? -0.254 -5.694 14.621 1.00 92.38 94 PRO A CA 1
ATOM 760 C C . PRO A 1 94 ? -0.214 -7.098 14.005 1.00 92.38 94 PRO A C 1
ATOM 762 O O . PRO A 1 94 ? 0.793 -7.463 13.399 1.00 92.38 94 PRO A O 1
ATOM 765 N N . SER A 1 95 ? -1.285 -7.886 14.161 1.00 93.06 95 SER A N 1
ATOM 766 C CA . SER A 1 95 ? -1.398 -9.226 13.575 1.00 93.06 95 SER A CA 1
ATOM 767 C C . SER A 1 95 ? -1.834 -9.200 12.109 1.00 93.06 95 SER A C 1
ATOM 769 O O . SER A 1 95 ? -1.692 -10.208 11.418 1.00 93.06 95 SER A O 1
ATOM 771 N N . LEU A 1 96 ? -2.326 -8.046 11.632 1.00 91.31 96 LEU A N 1
ATOM 772 C CA . LEU A 1 96 ? -2.870 -7.840 10.286 1.00 91.31 96 LEU A CA 1
ATOM 773 C C . LEU A 1 96 ? -4.002 -8.819 9.942 1.00 91.31 96 LEU A C 1
ATOM 775 O O . LEU A 1 96 ? -4.230 -9.141 8.772 1.00 91.31 96 LEU A O 1
ATOM 779 N N . ALA A 1 97 ? -4.700 -9.312 10.963 1.00 89.88 97 ALA A N 1
ATOM 780 C CA . ALA A 1 97 ? -5.763 -10.282 10.805 1.00 89.88 97 ALA A CA 1
ATOM 781 C C . ALA A 1 97 ? -7.073 -9.595 10.417 1.00 89.88 97 ALA A C 1
ATOM 783 O O . ALA A 1 97 ? -7.793 -10.140 9.587 1.00 89.88 97 ALA A O 1
ATOM 784 N N . PHE A 1 98 ? -7.366 -8.406 10.954 1.00 89.25 98 PHE A N 1
ATOM 785 C CA . PHE A 1 98 ? -8.580 -7.620 10.696 1.00 89.25 98 PHE A CA 1
ATOM 786 C C . PHE A 1 98 ? -9.867 -8.462 10.790 1.00 89.25 98 PHE A C 1
ATOM 788 O O . PHE A 1 98 ? -10.750 -8.362 9.938 1.00 89.25 98 PHE A O 1
ATOM 795 N N . THR A 1 99 ? -9.950 -9.355 11.780 1.00 84.88 99 THR A N 1
ATOM 796 C CA . THR A 1 99 ? -11.031 -10.352 11.911 1.00 84.88 99 THR A CA 1
ATOM 797 C C . THR A 1 99 ? -12.397 -9.736 12.172 1.00 84.88 99 THR A C 1
ATOM 799 O O . THR A 1 99 ? -13.399 -10.275 11.712 1.00 84.88 99 THR A O 1
ATOM 802 N N . ASP A 1 100 ? -12.425 -8.596 12.858 1.00 82.19 100 ASP A N 1
ATOM 803 C CA . ASP A 1 100 ? -13.656 -7.912 13.267 1.00 82.19 100 ASP A CA 1
ATOM 804 C C .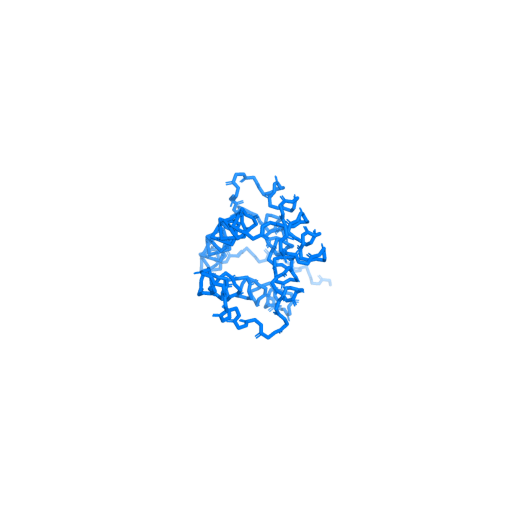 ASP A 1 100 ? -14.009 -6.720 12.360 1.00 82.19 100 ASP A C 1
ATOM 806 O O . ASP A 1 100 ? -14.985 -6.010 12.604 1.00 82.19 100 ASP A O 1
ATOM 810 N N . ASP A 1 101 ? -13.230 -6.491 11.297 1.00 83.88 101 ASP A N 1
ATOM 811 C CA . ASP A 1 101 ? -13.463 -5.396 10.359 1.00 83.88 101 ASP A CA 1
ATOM 812 C C . ASP A 1 101 ? -14.260 -5.880 9.141 1.00 83.88 101 ASP A C 1
ATOM 814 O O . ASP A 1 101 ? -13.903 -6.864 8.487 1.00 83.88 101 ASP A O 1
ATOM 818 N N . LYS A 1 102 ? -15.325 -5.155 8.781 1.00 87.50 102 LYS A N 1
ATOM 819 C CA . LYS A 1 102 ? -16.115 -5.433 7.567 1.00 87.50 102 LYS A CA 1
ATOM 820 C C . LYS A 1 102 ? -15.259 -5.365 6.304 1.00 87.50 102 LYS A C 1
ATOM 822 O O . LYS A 1 102 ? -15.528 -6.080 5.341 1.00 87.50 102 LYS A O 1
ATOM 827 N N . LEU A 1 103 ? -14.219 -4.535 6.324 1.00 91.31 103 LEU A N 1
ATOM 828 C CA . LEU A 1 103 ? -13.243 -4.403 5.252 1.00 91.31 103 LEU A CA 1
ATOM 829 C C . LEU A 1 103 ? -12.025 -5.303 5.454 1.00 91.31 103 LEU A C 1
ATOM 831 O O . LEU A 1 103 ? -11.064 -5.170 4.704 1.00 91.31 103 LEU A O 1
ATOM 835 N N . GLY A 1 104 ? -12.039 -6.233 6.412 1.00 92.62 104 GLY A N 1
ATOM 836 C CA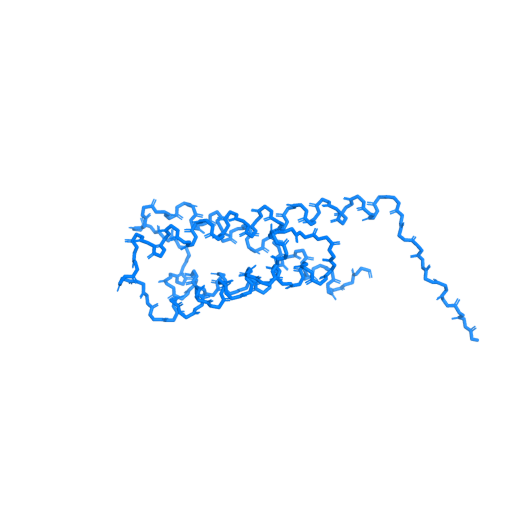 . GLY A 1 104 ? -10.862 -7.010 6.791 1.00 92.62 104 GLY A CA 1
ATOM 837 C C . GLY A 1 104 ? -10.179 -7.715 5.620 1.00 92.62 104 GLY A C 1
ATOM 838 O O . GLY A 1 104 ? -8.961 -7.643 5.480 1.00 92.62 104 GLY A O 1
ATOM 839 N N . GLU A 1 105 ? -10.947 -8.317 4.710 1.00 93.94 105 GLU A N 1
ATOM 840 C CA . GLU A 1 105 ? -10.386 -8.928 3.498 1.00 93.94 105 GLU A CA 1
ATOM 841 C C . GLU A 1 105 ? -9.777 -7.893 2.544 1.00 93.94 105 GLU A C 1
ATOM 843 O O . GLU A 1 105 ? -8.666 -8.085 2.052 1.00 93.94 105 GLU A O 1
ATOM 848 N N . ALA A 1 106 ? -10.450 -6.761 2.335 1.00 94.50 106 ALA A N 1
ATOM 849 C CA . ALA A 1 106 ? -9.928 -5.680 1.505 1.00 94.50 106 ALA A CA 1
ATOM 850 C C . ALA A 1 106 ? -8.650 -5.065 2.108 1.00 94.50 106 ALA A C 1
ATOM 852 O O . ALA A 1 106 ? -7.708 -4.770 1.376 1.00 94.50 106 ALA A O 1
ATOM 853 N N . LEU A 1 107 ? -8.573 -4.929 3.437 1.00 94.62 107 LEU A N 1
ATOM 854 C CA . LEU A 1 107 ? -7.394 -4.438 4.156 1.00 94.62 107 LEU A CA 1
ATOM 855 C C . LEU A 1 107 ? -6.216 -5.414 4.038 1.00 94.62 107 LEU A C 1
ATOM 857 O O . LEU A 1 107 ? -5.091 -4.983 3.780 1.00 94.62 107 LEU A O 1
ATOM 861 N N . ARG A 1 108 ? -6.465 -6.727 4.137 1.00 95.12 108 ARG A N 1
ATOM 862 C CA . ARG A 1 108 ? -5.445 -7.762 3.889 1.00 95.12 108 ARG A CA 1
ATOM 863 C C . ARG A 1 108 ? -4.949 -7.739 2.443 1.00 95.12 108 ARG A C 1
ATOM 865 O O . ARG A 1 108 ? -3.745 -7.819 2.207 1.00 95.12 108 ARG A O 1
ATOM 872 N N . GLN A 1 109 ? -5.843 -7.576 1.472 1.00 94.75 109 GLN A N 1
ATOM 873 C CA . GLN A 1 109 ? -5.459 -7.447 0.063 1.00 94.75 109 GLN A CA 1
ATOM 874 C C . GLN A 1 109 ? -4.655 -6.163 -0.191 1.00 94.75 109 GLN A C 1
ATOM 876 O O . GLN A 1 109 ? -3.619 -6.205 -0.856 1.00 94.75 109 GLN A O 1
ATOM 881 N N . ALA A 1 110 ? -5.068 -5.033 0.390 1.00 93.88 110 ALA A N 1
ATOM 882 C CA . ALA A 1 110 ? -4.322 -3.778 0.323 1.00 93.88 110 ALA A CA 1
ATOM 883 C C . ALA A 1 110 ? -2.916 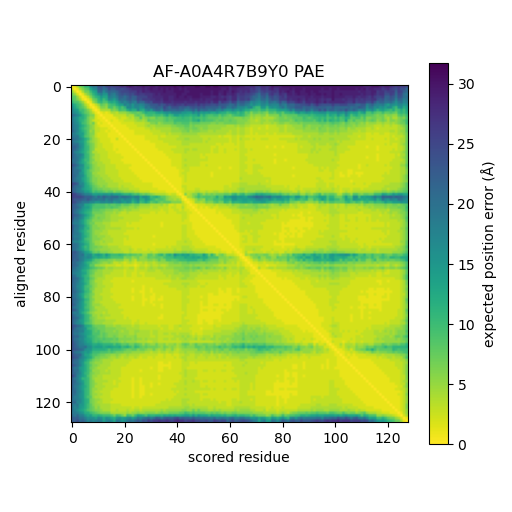-3.925 0.932 1.00 93.88 110 ALA A C 1
ATOM 885 O O . ALA A 1 110 ? -1.939 -3.453 0.346 1.00 93.88 110 ALA A O 1
ATOM 886 N N . TRP A 1 111 ? -2.794 -4.643 2.054 1.00 94.88 111 TRP A N 1
ATOM 887 C CA . TRP A 1 111 ? -1.506 -4.984 2.658 1.00 94.88 111 TRP A CA 1
ATOM 888 C C . TRP A 1 111 ? -0.608 -5.776 1.695 1.00 94.88 111 TRP A C 1
ATOM 890 O O . TRP A 1 111 ? 0.541 -5.389 1.474 1.00 94.88 111 TRP A O 1
ATOM 900 N N . GLN A 1 112 ? -1.131 -6.834 1.064 1.00 95.31 112 GLN A N 1
ATOM 901 C CA . GLN A 1 112 ? -0.371 -7.658 0.110 1.00 95.31 112 GLN A CA 1
ATOM 902 C C . GLN A 1 112 ? 0.106 -6.850 -1.106 1.00 95.31 112 GLN A C 1
ATOM 904 O O . GLN A 1 112 ? 1.240 -7.010 -1.562 1.00 95.31 112 GLN A O 1
ATOM 909 N N . LEU A 1 113 ? -0.741 -5.955 -1.624 1.00 94.69 113 LEU A N 1
ATOM 910 C CA . LEU A 1 113 ? -0.386 -5.066 -2.731 1.00 94.69 113 LEU A CA 1
ATOM 911 C C . LEU A 1 113 ? 0.755 -4.116 -2.347 1.00 94.69 113 LEU A C 1
ATOM 913 O O . LEU A 1 113 ? 1.714 -3.966 -3.111 1.00 94.69 113 LEU A O 1
ATOM 917 N N . ALA A 1 114 ? 0.675 -3.505 -1.162 1.00 95.38 114 ALA A N 1
ATOM 918 C CA . ALA A 1 114 ? 1.717 -2.625 -0.647 1.00 95.38 114 ALA A CA 1
ATOM 919 C C . ALA A 1 114 ? 3.042 -3.370 -0.449 1.00 95.38 114 ALA A C 1
ATOM 921 O O . ALA A 1 114 ? 4.087 -2.892 -0.897 1.00 95.38 114 ALA A O 1
ATOM 922 N N . ASP A 1 115 ? 3.011 -4.554 0.171 1.00 95.62 115 ASP A N 1
ATOM 923 C CA . ASP A 1 115 ? 4.214 -5.361 0.383 1.00 95.62 115 ASP A CA 1
ATOM 924 C C . ASP A 1 115 ? 4.857 -5.786 -0.946 1.00 95.62 115 ASP A C 1
ATOM 926 O O . ASP A 1 115 ? 6.073 -5.673 -1.104 1.00 95.62 115 ASP A O 1
ATOM 930 N N . GLY A 1 116 ? 4.056 -6.137 -1.959 1.00 95.12 116 GLY A N 1
ATOM 931 C CA . GLY A 1 116 ? 4.546 -6.432 -3.307 1.00 95.12 116 GLY A CA 1
ATOM 932 C C . GLY A 1 116 ? 5.317 -5.268 -3.946 1.00 95.12 116 GLY A C 1
ATOM 933 O O . GLY A 1 116 ? 6.398 -5.472 -4.507 1.00 95.12 116 GLY A O 1
ATOM 934 N N . VAL A 1 117 ? 4.820 -4.032 -3.810 1.00 95.19 117 VAL A N 1
ATOM 935 C CA . VAL A 1 117 ? 5.527 -2.825 -4.285 1.00 95.19 117 VAL A CA 1
ATOM 936 C C . VAL A 1 117 ? 6.836 -2.612 -3.519 1.00 95.19 117 VAL A C 1
ATOM 938 O O . VAL A 1 117 ? 7.867 -2.298 -4.121 1.00 95.19 117 VAL A O 1
ATOM 941 N N . LEU A 1 118 ? 6.839 -2.821 -2.199 1.00 95.81 118 LEU A N 1
ATOM 942 C CA . LEU A 1 118 ? 8.061 -2.707 -1.400 1.00 95.81 118 LEU A CA 1
ATOM 943 C C . LEU A 1 118 ? 9.077 -3.800 -1.735 1.00 95.81 118 LEU A C 1
ATOM 945 O O . LEU A 1 118 ? 10.276 -3.523 -1.753 1.00 95.81 118 LEU A O 1
ATOM 949 N N . ALA A 1 119 ? 8.631 -5.019 -2.027 1.00 94.44 119 ALA A N 1
ATOM 950 C CA . ALA A 1 119 ? 9.495 -6.102 -2.476 1.00 94.44 119 ALA A CA 1
ATOM 951 C C . ALA A 1 119 ? 10.159 -5.763 -3.820 1.00 94.44 119 ALA A C 1
ATOM 953 O O . ALA A 1 119 ? 11.366 -5.958 -3.976 1.00 94.44 119 ALA A O 1
ATOM 954 N N . ASP A 1 120 ? 9.411 -5.189 -4.767 1.00 92.19 120 ASP A N 1
ATOM 955 C CA . ASP A 1 120 ? 9.961 -4.698 -6.035 1.00 92.19 120 ASP A CA 1
ATOM 956 C C . ASP A 1 120 ? 11.004 -3.593 -5.828 1.00 92.19 120 ASP A C 1
ATOM 958 O O . ASP A 1 120 ? 12.051 -3.598 -6.481 1.00 92.19 120 ASP A O 1
ATOM 962 N N . TYR A 1 121 ? 10.739 -2.658 -4.912 1.00 94.06 121 TYR A N 1
ATOM 963 C CA . TYR A 1 121 ? 11.678 -1.592 -4.565 1.00 94.06 121 TYR A CA 1
ATOM 964 C C . TYR A 1 121 ? 12.962 -2.138 -3.931 1.00 94.06 121 TYR A C 1
ATOM 966 O O . TYR A 1 121 ? 14.060 -1.739 -4.322 1.00 94.06 121 TYR A O 1
ATOM 974 N N . ARG A 1 122 ? 12.848 -3.100 -3.003 1.00 94.06 122 ARG A N 1
ATOM 975 C CA . ARG A 1 122 ? 14.008 -3.770 -2.391 1.00 94.06 122 ARG A CA 1
ATOM 976 C C . ARG A 1 122 ? 14.860 -4.467 -3.450 1.00 94.06 122 ARG A C 1
ATOM 978 O O . ARG A 1 122 ? 16.068 -4.260 -3.448 1.00 94.06 122 ARG A O 1
ATOM 985 N N . LYS A 1 123 ? 14.242 -5.194 -4.392 1.00 89.94 123 LYS A N 1
ATOM 986 C CA . LYS A 1 123 ? 14.947 -5.840 -5.517 1.00 89.94 123 LYS A CA 1
ATOM 987 C C . LYS A 1 123 ? 15.731 -4.838 -6.371 1.00 89.94 123 LYS A C 1
ATOM 989 O O . LYS A 1 123 ? 16.855 -5.128 -6.757 1.00 89.94 123 LYS A O 1
ATOM 994 N N . LEU A 1 124 ? 15.168 -3.655 -6.638 1.00 87.62 124 LEU A N 1
ATOM 995 C CA . LEU A 1 124 ? 15.863 -2.591 -7.380 1.00 87.62 124 LEU A CA 1
ATOM 996 C C . LEU A 1 124 ? 17.025 -1.979 -6.591 1.00 87.62 124 LEU A C 1
ATOM 998 O O . LEU A 1 124 ? 18.047 -1.632 -7.174 1.00 87.62 124 LEU A O 1
ATOM 1002 N N . LYS A 1 125 ? 16.877 -1.843 -5.269 1.00 86.81 125 LYS A N 1
ATOM 1003 C CA . LYS A 1 125 ? 17.929 -1.325 -4.384 1.00 86.81 125 LYS A CA 1
ATOM 1004 C C . LYS A 1 125 ? 19.075 -2.314 -4.161 1.00 86.81 125 LYS A C 1
ATOM 1006 O O . LYS A 1 125 ? 20.205 -1.867 -4.003 1.00 86.81 125 LYS A O 1
ATOM 1011 N N . SER A 1 126 ? 18.800 -3.619 -4.126 1.00 77.31 126 SER A N 1
ATOM 1012 C CA . SER A 1 126 ? 19.798 -4.661 -3.837 1.00 77.31 126 SER A CA 1
ATOM 1013 C C . SER A 1 126 ? 20.691 -5.040 -5.024 1.00 77.31 126 SER A C 1
ATOM 1015 O O . SER A 1 126 ? 21.615 -5.826 -4.842 1.00 77.31 126 SER A O 1
ATOM 1017 N N . GLY A 1 127 ? 20.433 -4.504 -6.218 1.00 55.06 127 GLY A N 1
ATOM 1018 C CA . GLY A 1 127 ? 21.222 -4.777 -7.418 1.00 55.06 127 GLY A CA 1
ATOM 1019 C C . GLY A 1 127 ? 20.335 -5.078 -8.618 1.00 55.06 127 GLY A C 1
ATOM 1020 O O . GLY A 1 127 ? 19.890 -6.211 -8.797 1.00 55.06 127 GLY A O 1
ATOM 1021 N N . GLY A 1 128 ? 20.099 -4.043 -9.424 1.00 45.09 128 GLY A N 1
ATOM 1022 C CA . GLY A 1 128 ? 19.919 -4.186 -10.869 1.00 45.09 128 GLY A CA 1
ATOM 1023 C C . GLY A 1 128 ? 21.261 -4.066 -11.578 1.00 45.09 128 GLY A C 1
ATOM 1024 O O . GLY A 1 128 ? 22.156 -3.391 -11.017 1.00 45.09 128 GLY A O 1
#